Protein AF-A0A0F9QEA1-F1 (afdb_monomer_lite)

Sequence (66 aa):
MSDEIDYQAWALELCTLLDAVEQEIQWSSDDDSLNRARKLVRGRFEIAEKHGVAVVLREPGSGKVH

pLDDT: mean 75.27, std 11.62, range [39.44, 88.56]

Foldseek 3Di:
DPLDFPVVQLVVVVVVLVVVLCVLPVPDPDPVSVVVSVVSVVCNCVSCVVRVHHDDDDDPPPDPDD

Structure (mmCIF, N/CA/C/O backbone):
data_AF-A0A0F9QEA1-F1
#
_entry.id   AF-A0A0F9QEA1-F1
#
loop_
_atom_site.group_PDB
_atom_site.id
_atom_site.type_symbol
_atom_site.label_atom_id
_atom_site.label_alt_id
_atom_site.label_comp_id
_atom_site.label_asym_id
_atom_site.label_entity_id
_atom_site.label_seq_id
_atom_site.pdbx_PDB_ins_code
_atom_site.Cartn_x
_atom_site.Cartn_y
_atom_site.Cartn_z
_atom_site.occupancy
_atom_site.B_iso_or_equiv
_atom_site.auth_seq_id
_atom_site.auth_comp_id
_atom_site.auth_asym_id
_atom_site.auth_atom_id
_atom_site.pdbx_PDB_model_num
ATOM 1 N N . MET A 1 1 ? -14.365 -4.952 23.524 1.00 43.31 1 MET A N 1
ATOM 2 C CA . MET A 1 1 ? -14.517 -3.909 22.495 1.00 43.31 1 MET A CA 1
ATOM 3 C C . MET A 1 1 ? -14.628 -4.670 21.194 1.00 43.31 1 MET A C 1
ATOM 5 O O . MET A 1 1 ? -13.763 -5.499 20.956 1.00 43.31 1 MET A O 1
ATOM 9 N N . SER A 1 2 ? -15.741 -4.556 20.470 1.00 51.31 2 SER A N 1
ATOM 10 C CA . SER A 1 2 ? -15.788 -5.113 19.117 1.00 51.31 2 SER A CA 1
ATOM 11 C C . SER A 1 2 ? -14.945 -4.182 18.266 1.00 51.31 2 SER A C 1
ATOM 13 O O . SER A 1 2 ? -15.338 -3.032 18.088 1.00 51.31 2 SER A O 1
ATOM 15 N N . ASP A 1 3 ? -13.771 -4.638 17.840 1.00 63.78 3 ASP A N 1
ATOM 16 C CA . ASP A 1 3 ? -12.970 -3.942 16.837 1.00 63.78 3 ASP A CA 1
ATOM 17 C C . ASP A 1 3 ? -13.736 -4.035 15.513 1.00 63.78 3 ASP A C 1
ATOM 19 O O . ASP A 1 3 ? -13.607 -4.988 14.745 1.00 63.78 3 ASP A O 1
ATOM 23 N N . GLU A 1 4 ? -14.675 -3.108 15.328 1.00 79.94 4 GLU A N 1
ATOM 24 C CA . GLU A 1 4 ? -15.464 -2.996 14.112 1.00 79.94 4 GLU A CA 1
ATOM 25 C C . GLU A 1 4 ? -14.537 -2.549 12.981 1.00 79.94 4 GLU A C 1
ATOM 27 O O . GLU A 1 4 ? -13.854 -1.530 13.077 1.00 79.94 4 GLU A O 1
ATOM 32 N N . ILE A 1 5 ? -14.478 -3.359 11.929 1.00 79.06 5 ILE A N 1
ATOM 33 C CA . ILE A 1 5 ? -13.595 -3.129 10.789 1.00 79.06 5 ILE A CA 1
ATOM 34 C C . ILE A 1 5 ? -14.117 -1.928 10.001 1.00 79.06 5 ILE A C 1
ATOM 36 O O . ILE A 1 5 ? -15.255 -1.940 9.525 1.00 79.06 5 ILE A O 1
ATOM 40 N N . ASP A 1 6 ? -13.273 -0.914 9.807 1.00 84.06 6 ASP A N 1
ATOM 41 C CA . ASP A 1 6 ? -13.564 0.196 8.901 1.00 84.06 6 ASP A CA 1
ATOM 42 C C . ASP A 1 6 ? -13.362 -0.256 7.448 1.00 84.06 6 ASP A C 1
ATOM 44 O O . ASP A 1 6 ? -12.296 -0.117 6.841 1.00 84.06 6 ASP A O 1
ATOM 48 N N . TYR A 1 7 ? -14.423 -0.829 6.879 1.00 79.94 7 TYR A N 1
ATOM 49 C CA . TYR A 1 7 ? -14.425 -1.319 5.503 1.00 79.94 7 TYR A CA 1
ATOM 50 C C . TYR A 1 7 ? -14.164 -0.215 4.469 1.00 79.94 7 TYR A C 1
ATOM 52 O O . TYR A 1 7 ? -13.658 -0.517 3.387 1.00 79.94 7 TYR A O 1
ATOM 60 N N . GLN A 1 8 ? -14.489 1.047 4.773 1.00 84.12 8 GLN A N 1
ATOM 61 C CA . GLN A 1 8 ? -14.255 2.161 3.857 1.00 84.12 8 GLN A CA 1
ATOM 62 C C . GLN A 1 8 ? -12.765 2.508 3.799 1.00 84.12 8 GLN A C 1
ATOM 64 O O . GLN A 1 8 ? -12.209 2.628 2.704 1.00 84.12 8 GLN A O 1
ATOM 69 N N . ALA A 1 9 ? -12.112 2.630 4.956 1.00 84.56 9 ALA A N 1
ATOM 70 C CA . ALA A 1 9 ? -10.674 2.872 5.030 1.00 84.56 9 ALA A CA 1
ATOM 71 C C . ALA A 1 9 ? -9.877 1.705 4.426 1.00 84.56 9 ALA A C 1
ATOM 73 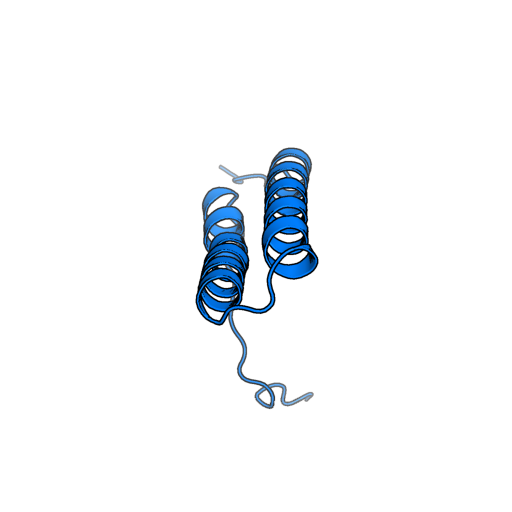O O . ALA A 1 9 ? -8.958 1.925 3.633 1.00 84.56 9 ALA A O 1
ATOM 74 N N . TRP A 1 10 ? -10.286 0.467 4.720 1.00 83.56 10 TRP A N 1
ATOM 75 C CA . TRP A 1 10 ? -9.688 -0.730 4.136 1.00 83.56 10 TRP A CA 1
ATOM 76 C C . TRP A 1 10 ? -9.782 -0.744 2.603 1.00 83.56 10 TRP A C 1
ATOM 78 O O . TRP A 1 10 ? -8.777 -0.968 1.924 1.00 83.56 10 TRP A O 1
ATOM 88 N N . ALA A 1 11 ? -10.964 -0.459 2.044 1.00 80.00 11 ALA A N 1
ATOM 89 C CA . ALA A 1 11 ? -11.167 -0.429 0.597 1.00 80.00 11 ALA A CA 1
ATOM 90 C C . ALA A 1 11 ? -10.329 0.662 -0.088 1.00 80.00 11 ALA A C 1
ATOM 92 O O . ALA A 1 11 ? -9.754 0.414 -1.147 1.00 80.00 11 ALA A O 1
ATOM 93 N N . LEU A 1 12 ? -10.215 1.848 0.520 1.00 88.06 12 LEU A N 1
ATOM 94 C CA . LEU A 1 12 ? -9.429 2.957 -0.028 1.00 88.06 12 LEU A CA 1
ATOM 95 C C . LEU A 1 12 ? -7.931 2.615 -0.104 1.00 88.06 12 LEU A C 1
ATOM 97 O O . LEU A 1 12 ? -7.290 2.839 -1.135 1.00 88.06 12 LEU A O 1
ATOM 101 N N . GLU A 1 13 ? -7.376 2.045 0.970 1.00 88.56 13 GLU A N 1
ATOM 102 C CA . GLU A 1 13 ? -5.975 1.613 1.006 1.00 88.56 13 GLU A CA 1
ATOM 103 C C . GLU A 1 13 ? -5.711 0.477 0.006 1.00 88.56 13 GLU A C 1
ATOM 105 O O . GLU A 1 13 ? -4.691 0.488 -0.687 1.00 88.56 13 GLU A O 1
ATOM 110 N N . LEU A 1 14 ? -6.651 -0.467 -0.135 1.00 85.94 14 LEU A N 1
ATOM 111 C CA . LEU A 1 14 ? -6.534 -1.561 -1.097 1.00 85.94 14 LEU A CA 1
ATOM 112 C C . LEU A 1 14 ? -6.570 -1.064 -2.551 1.00 85.94 14 LEU A C 1
ATOM 114 O O . LEU A 1 14 ? -5.739 -1.491 -3.349 1.00 85.94 14 LEU A O 1
ATOM 118 N N . CYS A 1 15 ? -7.486 -0.156 -2.899 1.00 82.38 15 CYS A N 1
ATOM 119 C CA . CYS A 1 15 ? -7.549 0.434 -4.240 1.00 82.38 15 CYS A CA 1
ATOM 120 C C . CYS A 1 15 ? -6.267 1.205 -4.578 1.00 82.3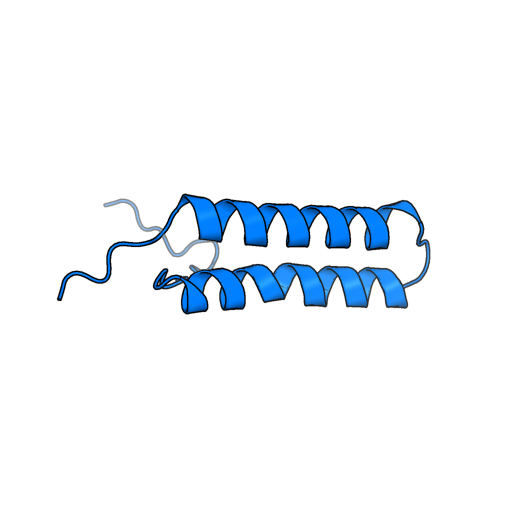8 15 CYS A C 1
ATOM 122 O O . CYS A 1 15 ? -5.700 1.004 -5.646 1.00 82.38 15 CYS A O 1
ATOM 124 N N . THR A 1 16 ? -5.746 1.991 -3.631 1.00 87.69 16 THR A N 1
ATOM 125 C CA . THR A 1 16 ? -4.481 2.728 -3.807 1.00 87.69 16 THR A CA 1
ATOM 126 C C . THR A 1 16 ? -3.312 1.781 -4.103 1.00 87.69 16 THR A C 1
ATOM 128 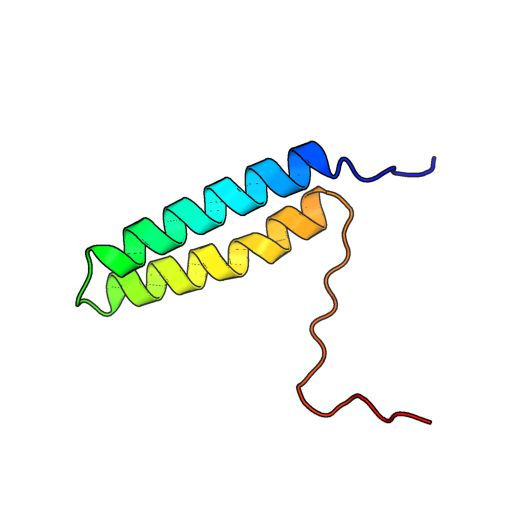O O . THR A 1 16 ? -2.456 2.067 -4.941 1.00 87.69 16 THR A O 1
ATOM 131 N N . LEU A 1 17 ? -3.276 0.625 -3.432 1.00 86.62 17 LEU A N 1
ATOM 132 C CA . LEU A 1 17 ? -2.266 -0.401 -3.673 1.00 86.62 17 LEU A CA 1
ATOM 133 C C . LEU A 1 17 ? -2.406 -1.041 -5.063 1.00 86.62 17 LEU A C 1
ATOM 135 O O . LEU A 1 17 ? -1.395 -1.314 -5.709 1.00 86.62 17 LEU A O 1
ATOM 139 N N . LEU A 1 18 ? -3.636 -1.293 -5.520 1.00 82.75 18 LEU A N 1
ATOM 140 C CA . LEU A 1 18 ? -3.901 -1.856 -6.846 1.00 82.75 18 LEU A CA 1
ATOM 141 C C . LEU A 1 18 ? -3.488 -0.893 -7.965 1.00 82.75 18 LEU A C 1
ATOM 143 O O . LEU A 1 18 ? -2.835 -1.338 -8.907 1.00 82.75 18 LEU A O 1
ATOM 147 N N . ASP A 1 19 ? -3.759 0.405 -7.816 1.00 83.94 19 ASP A N 1
ATOM 148 C CA . ASP A 1 19 ? -3.323 1.434 -8.770 1.00 83.94 19 ASP A CA 1
ATOM 149 C C . ASP A 1 19 ? -1.788 1.483 -8.877 1.00 83.94 19 ASP A C 1
ATOM 151 O O . ASP A 1 19 ? -1.230 1.577 -9.971 1.00 83.94 19 ASP A O 1
ATOM 155 N N . ALA A 1 20 ? -1.077 1.355 -7.750 1.00 83.56 20 ALA A N 1
ATOM 156 C CA . ALA A 1 20 ? 0.386 1.295 -7.740 1.00 83.56 20 ALA A CA 1
ATOM 157 C C . ALA A 1 20 ? 0.925 0.030 -8.435 1.00 83.56 20 ALA A C 1
ATOM 159 O O . ALA A 1 20 ? 1.924 0.088 -9.152 1.00 83.56 20 ALA A O 1
ATOM 160 N N . VAL A 1 21 ? 0.262 -1.119 -8.251 1.00 84.31 21 VAL A N 1
ATOM 161 C CA . VAL A 1 21 ? 0.602 -2.365 -8.959 1.00 84.31 21 VAL A CA 1
ATOM 162 C C . VAL A 1 21 ? 0.376 -2.214 -10.464 1.00 84.31 21 VAL A C 1
ATOM 164 O O . VAL A 1 21 ? 1.234 -2.628 -11.242 1.00 84.31 21 VAL A O 1
ATOM 167 N N . GLU A 1 22 ? -0.746 -1.624 -10.879 1.00 79.12 22 GLU A N 1
ATOM 168 C CA . GLU A 1 22 ? -1.052 -1.383 -12.292 1.00 79.12 22 GLU A CA 1
ATOM 169 C C . GLU A 1 22 ? -0.002 -0.473 -12.940 1.00 79.12 22 GLU A C 1
ATOM 171 O O . GLU A 1 22 ? 0.522 -0.809 -14.002 1.00 79.12 22 GLU A O 1
ATOM 176 N N . GLN A 1 23 ? 0.396 0.609 -12.266 1.00 80.88 23 GLN A N 1
ATOM 177 C CA . GLN A 1 23 ? 1.449 1.509 -12.746 1.00 80.88 23 GLN A CA 1
ATOM 178 C C . GLN A 1 23 ? 2.811 0.811 -12.882 1.00 80.88 23 GLN A C 1
ATOM 180 O O . GLN A 1 23 ? 3.510 1.022 -13.871 1.00 80.88 23 GLN A O 1
ATOM 185 N N . GLU A 1 24 ? 3.195 -0.054 -11.941 1.00 80.00 24 GLU A N 1
ATOM 186 C CA . GLU A 1 24 ? 4.465 -0.788 -12.037 1.00 80.00 24 GLU A CA 1
ATOM 187 C C . GLU A 1 24 ? 4.462 -1.842 -13.160 1.00 80.00 24 GLU A C 1
ATOM 189 O O . GLU A 1 24 ? 5.508 -2.114 -13.746 1.00 80.00 24 GLU A O 1
ATOM 194 N N . ILE A 1 25 ? 3.303 -2.428 -13.487 1.00 76.75 25 ILE A N 1
ATOM 195 C CA . ILE A 1 25 ? 3.178 -3.454 -14.539 1.00 76.75 25 ILE A CA 1
ATOM 196 C C . ILE A 1 25 ? 3.012 -2.828 -15.932 1.00 76.75 25 ILE A C 1
ATOM 198 O O . ILE A 1 25 ? 3.566 -3.341 -16.901 1.00 76.75 25 ILE A O 1
ATOM 202 N N . GLN A 1 26 ? 2.260 -1.731 -16.059 1.00 74.06 26 GLN A N 1
ATOM 203 C CA . GLN A 1 26 ? 1.894 -1.146 -17.355 1.00 74.06 26 GLN A CA 1
ATOM 204 C C . GLN A 1 26 ? 3.089 -0.541 -18.110 1.00 74.06 26 GLN A C 1
ATOM 206 O O . GLN A 1 26 ? 3.071 -0.479 -19.339 1.00 74.06 26 GLN A O 1
ATOM 211 N N . TRP A 1 27 ? 4.131 -0.117 -17.392 1.00 65.12 27 TRP A N 1
ATOM 212 C CA . TRP A 1 27 ? 5.254 0.635 -17.963 1.00 65.12 27 TRP A CA 1
ATOM 213 C C . TRP A 1 27 ? 6.572 -0.141 -17.997 1.00 65.12 27 TRP A C 1
ATOM 215 O O . TRP A 1 27 ? 7.575 0.382 -18.482 1.00 65.12 27 TRP A O 1
ATOM 225 N N . SER A 1 28 ? 6.583 -1.386 -17.520 1.00 59.84 28 SER A N 1
ATOM 226 C CA . SER A 1 28 ? 7.807 -2.165 -17.387 1.00 59.84 28 SER A CA 1
ATOM 227 C C . SER A 1 28 ? 7.820 -3.433 -18.231 1.00 59.84 28 SER A C 1
ATOM 229 O O . SER A 1 28 ? 6.892 -4.236 -18.238 1.00 59.84 28 SER A O 1
ATOM 231 N N . SER A 1 29 ? 8.953 -3.630 -18.903 1.00 66.38 29 SER A N 1
ATOM 232 C CA . SER A 1 29 ? 9.364 -4.901 -19.509 1.00 66.38 29 SER A CA 1
ATOM 233 C C . SER A 1 29 ? 10.542 -5.542 -18.759 1.00 66.38 29 SER A C 1
ATOM 235 O O . SER A 1 29 ? 11.175 -6.452 -19.290 1.00 66.38 29 SER A O 1
ATOM 237 N N . ASP A 1 30 ? 10.880 -5.037 -17.568 1.00 74.94 30 ASP A N 1
ATOM 238 C CA . ASP A 1 30 ? 12.038 -5.456 -16.782 1.00 74.94 30 ASP A CA 1
ATOM 239 C C . ASP A 1 30 ? 11.650 -6.282 -15.542 1.00 74.94 30 ASP A C 1
ATOM 241 O O . ASP A 1 30 ? 10.621 -6.083 -14.888 1.00 74.94 30 ASP A O 1
ATOM 245 N N . ASP A 1 31 ? 12.509 -7.245 -15.206 1.00 73.44 31 ASP A N 1
ATOM 246 C CA . ASP A 1 31 ? 12.310 -8.139 -14.059 1.00 73.44 31 ASP A CA 1
ATOM 247 C C . ASP A 1 31 ? 12.221 -7.373 -12.727 1.00 73.44 31 ASP A C 1
ATOM 249 O O . ASP A 1 31 ? 11.581 -7.829 -11.772 1.00 73.44 31 ASP A O 1
ATOM 253 N N . ASP A 1 32 ? 12.820 -6.183 -12.661 1.00 77.75 32 ASP A N 1
ATOM 254 C CA . ASP A 1 32 ? 12.824 -5.338 -11.472 1.00 77.75 32 ASP A CA 1
ATOM 255 C C . ASP A 1 32 ? 11.446 -4.759 -11.155 1.00 77.75 32 ASP A C 1
ATOM 257 O O . ASP A 1 32 ? 11.038 -4.780 -9.989 1.00 77.75 32 ASP A O 1
ATOM 261 N N . SER A 1 33 ? 10.681 -4.302 -12.148 1.00 77.62 33 SER A N 1
ATOM 262 C CA . SER A 1 33 ? 9.331 -3.794 -11.870 1.00 77.62 33 SER A CA 1
ATOM 263 C C . SER A 1 33 ? 8.338 -4.924 -11.623 1.00 77.62 33 SER A C 1
ATOM 265 O O . SER A 1 33 ? 7.482 -4.796 -10.750 1.00 77.62 33 SER A O 1
ATOM 267 N N . LEU A 1 34 ? 8.513 -6.091 -12.260 1.00 75.88 34 LEU A N 1
ATOM 268 C CA . LEU A 1 34 ? 7.763 -7.297 -11.886 1.00 75.88 34 LEU A CA 1
ATOM 269 C C . LEU A 1 34 ? 8.028 -7.698 -10.425 1.00 75.88 34 LEU A C 1
ATOM 271 O O . LEU A 1 34 ? 7.114 -8.123 -9.712 1.00 75.88 34 LEU A O 1
ATOM 275 N N . ASN A 1 35 ? 9.263 -7.547 -9.941 1.00 80.44 35 ASN A N 1
ATOM 276 C CA . ASN A 1 35 ? 9.596 -7.766 -8.535 1.00 80.44 35 ASN A CA 1
ATOM 277 C C . ASN A 1 35 ? 8.985 -6.706 -7.607 1.00 80.44 35 ASN A C 1
ATOM 279 O O . ASN A 1 35 ? 8.518 -7.060 -6.520 1.00 80.44 35 ASN A O 1
ATOM 283 N N . ARG A 1 36 ? 8.938 -5.430 -8.013 1.00 80.75 36 ARG A N 1
ATOM 284 C CA . ARG A 1 36 ? 8.250 -4.372 -7.250 1.00 80.75 36 ARG A CA 1
ATOM 285 C C . ARG A 1 36 ? 6.742 -4.612 -7.184 1.00 80.75 36 ARG A C 1
ATOM 287 O O . ARG A 1 36 ? 6.193 -4.604 -6.085 1.00 80.75 36 ARG A O 1
ATOM 294 N N . ALA A 1 37 ? 6.106 -4.974 -8.296 1.00 79.69 37 ALA A N 1
ATOM 295 C CA . ALA A 1 37 ? 4.699 -5.363 -8.335 1.00 79.69 37 ALA A CA 1
ATOM 296 C C . ALA A 1 37 ? 4.408 -6.552 -7.401 1.00 79.69 37 ALA A C 1
ATOM 298 O O . ALA A 1 37 ? 3.470 -6.502 -6.608 1.00 79.69 37 ALA A O 1
ATOM 299 N N . ARG A 1 38 ? 5.253 -7.597 -7.392 1.00 77.31 38 ARG A N 1
ATOM 300 C CA . ARG A 1 38 ? 5.116 -8.718 -6.438 1.00 77.31 38 ARG A CA 1
ATOM 301 C C . ARG A 1 38 ? 5.206 -8.276 -4.975 1.00 77.31 38 ARG A C 1
ATOM 303 O O . ARG A 1 38 ? 4.493 -8.836 -4.143 1.00 77.31 38 ARG A O 1
ATOM 310 N N . LYS A 1 39 ? 6.073 -7.310 -4.645 1.00 81.62 39 LYS A N 1
ATOM 311 C CA . LYS A 1 39 ? 6.172 -6.748 -3.286 1.00 81.62 39 LYS A CA 1
ATOM 312 C C . LYS A 1 39 ? 4.913 -5.963 -2.921 1.00 81.62 39 LYS A C 1
ATOM 314 O O . LYS A 1 39 ? 4.355 -6.210 -1.859 1.00 81.62 39 LYS A O 1
ATOM 319 N N . LEU A 1 40 ? 4.421 -5.110 -3.819 1.00 81.62 40 LEU A N 1
ATOM 320 C CA . LEU A 1 40 ? 3.176 -4.362 -3.621 1.00 81.62 40 LEU A CA 1
ATOM 321 C C . LEU A 1 40 ? 1.983 -5.306 -3.423 1.00 81.62 40 LEU A C 1
ATOM 323 O O . LEU A 1 40 ? 1.232 -5.165 -2.468 1.00 81.62 40 LEU A O 1
ATOM 327 N N . VAL A 1 41 ? 1.874 -6.364 -4.227 1.00 80.19 41 VAL A N 1
ATOM 328 C CA . VAL A 1 41 ? 0.826 -7.385 -4.076 1.00 80.19 41 VAL A CA 1
ATOM 329 C C . VAL A 1 41 ? 0.847 -8.051 -2.693 1.00 80.19 41 VAL A C 1
ATOM 331 O O . VAL A 1 41 ? -0.213 -8.417 -2.186 1.00 80.19 41 VAL A O 1
AT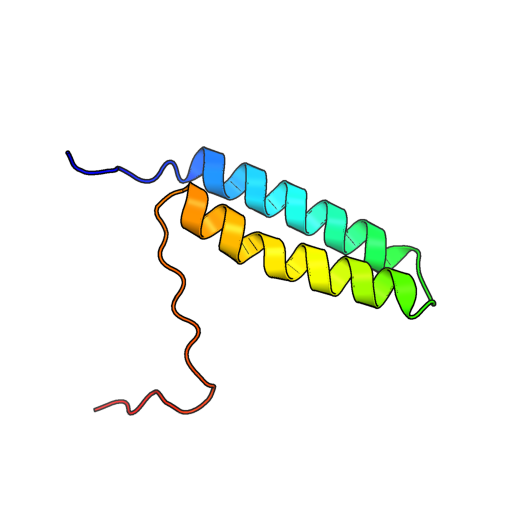OM 334 N N . ARG A 1 42 ? 2.018 -8.205 -2.060 1.00 80.44 42 ARG A N 1
ATOM 335 C CA . ARG A 1 42 ? 2.115 -8.715 -0.680 1.00 80.44 42 ARG A CA 1
ATOM 336 C C . ARG A 1 42 ? 1.637 -7.698 0.360 1.00 80.44 42 ARG A C 1
ATOM 338 O O . ARG A 1 42 ? 1.041 -8.118 1.347 1.00 80.44 42 ARG A O 1
ATOM 345 N N . GLY A 1 43 ? 1.785 -6.399 0.097 1.00 81.81 43 GLY A N 1
ATOM 346 C CA . GLY A 1 43 ? 1.304 -5.318 0.967 1.00 81.81 43 GLY A CA 1
ATOM 347 C C . GLY A 1 43 ? -0.203 -5.363 1.255 1.00 81.81 43 GLY A C 1
ATOM 348 O O . GLY A 1 43 ? -0.647 -4.877 2.290 1.00 81.81 43 GLY A O 1
ATOM 349 N N . ARG A 1 44 ? -1.012 -6.034 0.420 1.00 80.56 44 ARG A N 1
ATOM 350 C CA . ARG A 1 44 ? -2.456 -6.205 0.679 1.00 80.56 44 ARG A CA 1
ATOM 351 C C . ARG A 1 44 ? -2.744 -6.963 1.978 1.00 80.56 44 ARG A C 1
ATOM 353 O O . ARG A 1 44 ? -3.792 -6.761 2.582 1.00 80.56 44 ARG A O 1
ATOM 360 N N . PHE A 1 45 ? -1.843 -7.867 2.369 1.00 82.81 45 PHE A N 1
ATOM 361 C CA . PHE A 1 45 ? -1.977 -8.652 3.593 1.00 82.81 45 PHE A CA 1
ATOM 362 C C . PHE A 1 45 ? -1.667 -7.794 4.819 1.00 82.81 45 PHE A C 1
ATOM 364 O O . PHE A 1 45 ? -2.396 -7.862 5.799 1.00 82.81 45 PHE A O 1
ATOM 371 N N . GLU A 1 46 ? -0.672 -6.913 4.716 1.00 85.25 46 GLU A N 1
ATOM 372 C CA . GLU A 1 46 ? -0.330 -5.935 5.756 1.00 85.25 46 GLU A CA 1
ATOM 373 C C . GLU A 1 46 ? -1.472 -4.926 5.966 1.00 85.25 46 GLU A C 1
ATOM 375 O O . GLU A 1 46 ? -1.834 -4.621 7.100 1.00 85.25 46 GLU A O 1
ATOM 380 N N . ILE A 1 47 ? -2.097 -4.456 4.877 1.00 85.38 47 ILE A N 1
ATOM 381 C CA . ILE A 1 47 ? -3.291 -3.596 4.936 1.00 85.38 47 ILE A CA 1
ATOM 382 C C . ILE A 1 47 ? -4.449 -4.337 5.618 1.00 85.38 47 ILE A C 1
ATOM 384 O O . ILE A 1 47 ? -5.115 -3.776 6.483 1.00 85.38 47 ILE A O 1
ATOM 388 N N . ALA A 1 48 ? -4.692 -5.599 5.259 1.00 81.50 48 ALA A N 1
ATOM 389 C CA . ALA A 1 48 ? -5.736 -6.399 5.890 1.00 81.50 48 ALA A CA 1
ATOM 390 C C . ALA A 1 48 ? -5.497 -6.555 7.406 1.00 81.50 48 ALA A C 1
ATOM 392 O O . ALA A 1 48 ? -6.396 -6.265 8.194 1.00 81.50 48 ALA A O 1
ATOM 393 N N . GLU A 1 49 ? -4.279 -6.908 7.825 1.00 83.94 49 GLU A N 1
ATOM 394 C CA . GLU A 1 49 ? -3.917 -7.037 9.243 1.00 83.94 49 GLU A CA 1
ATOM 395 C C . GLU A 1 49 ? -4.068 -5.717 10.013 1.00 83.94 49 GLU A C 1
ATOM 397 O O . GLU A 1 49 ? -4.630 -5.708 11.110 1.00 83.94 49 GLU A O 1
ATOM 402 N N . LYS A 1 50 ? -3.641 -4.590 9.423 1.00 85.12 50 LYS A N 1
ATOM 403 C CA . LYS A 1 50 ? -3.802 -3.243 9.999 1.00 85.12 50 LYS A CA 1
ATOM 404 C C . LYS A 1 50 ? -5.266 -2.898 10.288 1.00 85.12 50 LYS A C 1
ATOM 406 O O . LYS A 1 50 ? -5.542 -2.206 11.265 1.00 85.12 50 LYS A O 1
ATOM 411 N N . HIS A 1 51 ? -6.186 -3.380 9.456 1.00 84.31 51 HIS A N 1
ATOM 412 C CA . HIS A 1 51 ? -7.630 -3.160 9.591 1.00 84.31 51 HIS A CA 1
ATOM 413 C C . HIS A 1 51 ? -8.343 -4.275 10.374 1.00 84.31 51 HIS A C 1
ATOM 415 O O . HIS A 1 51 ? -9.567 -4.364 10.352 1.00 84.31 51 HIS A O 1
ATOM 421 N N . GLY A 1 52 ? -7.602 -5.140 11.076 1.00 79.31 52 GLY A N 1
ATOM 422 C CA . GLY A 1 52 ? -8.179 -6.205 11.904 1.00 79.31 52 GLY A CA 1
ATOM 423 C C . GLY A 1 52 ? -8.694 -7.412 11.112 1.00 79.31 52 GLY A C 1
ATOM 424 O O . GLY A 1 52 ? -9.366 -8.280 11.670 1.00 79.31 52 GLY A O 1
ATOM 425 N N . VAL A 1 53 ? -8.372 -7.507 9.818 1.00 79.88 53 VAL A N 1
ATOM 426 C CA . VAL A 1 53 ? -8.719 -8.645 8.963 1.00 79.88 53 VAL A CA 1
ATOM 427 C C . VAL A 1 53 ? -7.591 -9.676 9.016 1.00 79.88 53 VAL A C 1
ATOM 429 O O . VAL A 1 53 ? -6.517 -9.486 8.447 1.00 79.88 53 VAL A O 1
ATOM 432 N N . ALA A 1 54 ? -7.845 -10.819 9.654 1.00 76.75 54 ALA A N 1
ATOM 433 C CA . ALA A 1 54 ? -6.919 -11.947 9.616 1.00 76.75 54 ALA A CA 1
ATOM 434 C C . ALA A 1 54 ? -6.944 -12.617 8.233 1.00 76.75 54 ALA A C 1
ATOM 436 O O . ALA A 1 54 ? -7.971 -13.159 7.813 1.00 76.75 54 ALA A O 1
ATOM 437 N N . VAL A 1 55 ? -5.808 -12.629 7.529 1.00 73.25 55 VAL A N 1
ATOM 438 C CA . VAL A 1 55 ? -5.710 -13.301 6.229 1.00 73.25 55 VAL A CA 1
ATOM 439 C C . VAL A 1 55 ? -5.158 -14.710 6.391 1.00 73.25 55 VAL A C 1
ATOM 441 O O . VAL A 1 55 ? -3.983 -14.918 6.673 1.00 73.25 55 VAL A O 1
ATOM 444 N N . VAL A 1 56 ? -6.013 -15.704 6.159 1.00 74.88 56 VAL A N 1
ATOM 445 C CA . VAL A 1 56 ? -5.606 -17.111 6.143 1.00 74.88 56 VAL A CA 1
ATOM 446 C C . VAL A 1 56 ? -5.285 -17.519 4.710 1.00 74.88 56 VAL A C 1
ATOM 448 O O . VAL A 1 56 ? -6.185 -17.715 3.891 1.00 74.88 56 VAL A O 1
ATOM 451 N N . LEU A 1 57 ? -3.997 -17.679 4.403 1.00 67.75 57 LEU A N 1
ATOM 452 C CA . LEU A 1 57 ? -3.559 -18.303 3.157 1.00 67.75 57 LEU A CA 1
ATOM 453 C C . LEU A 1 57 ? -3.895 -19.796 3.213 1.00 67.75 57 LEU A C 1
ATOM 455 O O . LEU A 1 57 ? -3.231 -20.567 3.902 1.00 67.75 57 LEU A O 1
ATOM 459 N N . ARG A 1 58 ? -4.947 -20.211 2.505 1.00 68.06 58 ARG A N 1
ATOM 460 C CA . ARG A 1 58 ? -5.232 -21.635 2.305 1.00 68.06 58 ARG A CA 1
ATOM 461 C C . ARG A 1 58 ? -4.449 -22.133 1.101 1.00 68.06 58 ARG A C 1
ATOM 463 O O . ARG A 1 58 ? -4.512 -21.529 0.031 1.00 68.06 58 ARG A O 1
ATOM 470 N N . GLU A 1 59 ? -3.737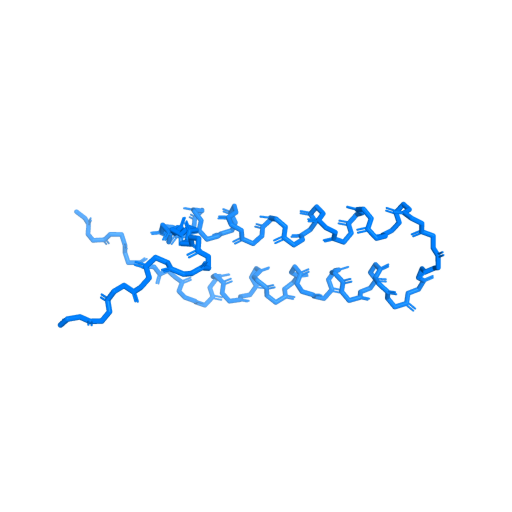 -23.241 1.272 1.00 59.97 59 GLU A N 1
ATOM 471 C CA . GLU A 1 59 ? -3.106 -23.923 0.147 1.00 59.97 59 GLU A CA 1
ATOM 472 C C . GLU A 1 59 ? -4.177 -24.366 -0.863 1.00 59.97 59 GLU A C 1
ATOM 474 O O . GLU A 1 59 ? -5.235 -24.875 -0.460 1.00 59.97 59 GLU A O 1
ATOM 479 N N . PRO A 1 60 ? -3.937 -24.184 -2.174 1.00 52.84 60 PRO A N 1
ATOM 480 C CA . PRO A 1 60 ? -4.855 -24.668 -3.192 1.00 52.84 60 PRO A CA 1
ATOM 481 C C . PRO A 1 60 ? -4.981 -26.195 -3.075 1.00 52.84 60 PRO A C 1
ATOM 483 O O . PRO A 1 60 ? -4.027 -26.925 -3.322 1.00 52.84 60 PRO A O 1
ATOM 486 N N . GLY A 1 61 ? -6.163 -26.667 -2.662 1.00 60.28 61 GLY A N 1
ATOM 487 C CA . GLY A 1 61 ? -6.480 -28.093 -2.498 1.00 60.28 61 GLY A CA 1
ATOM 488 C C . GLY A 1 61 ? -6.864 -28.546 -1.083 1.00 60.28 61 GLY A C 1
ATOM 489 O O . GLY A 1 61 ? -7.329 -29.672 -0.935 1.00 60.28 61 GLY A O 1
ATOM 490 N N . SER A 1 62 ? -6.752 -27.702 -0.047 1.00 59.41 62 SER A N 1
ATOM 491 C CA . SER A 1 62 ? -7.106 -28.115 1.331 1.00 59.41 62 SER A CA 1
ATOM 492 C C . SER A 1 62 ? -8.609 -28.053 1.663 1.00 59.41 62 SER A C 1
ATOM 494 O O . SER A 1 62 ? -9.036 -28.444 2.751 1.00 59.41 62 SER A O 1
ATOM 496 N N . GLY A 1 63 ? -9.443 -27.612 0.716 1.00 53.16 63 GLY A N 1
ATOM 497 C CA . GLY A 1 63 ? -10.897 -27.629 0.847 1.00 53.16 63 GLY A CA 1
ATOM 498 C C . GLY A 1 63 ? -11.473 -29.031 0.657 1.00 53.16 63 GLY A C 1
ATOM 499 O O . GLY A 1 63 ? -11.993 -29.338 -0.412 1.00 53.16 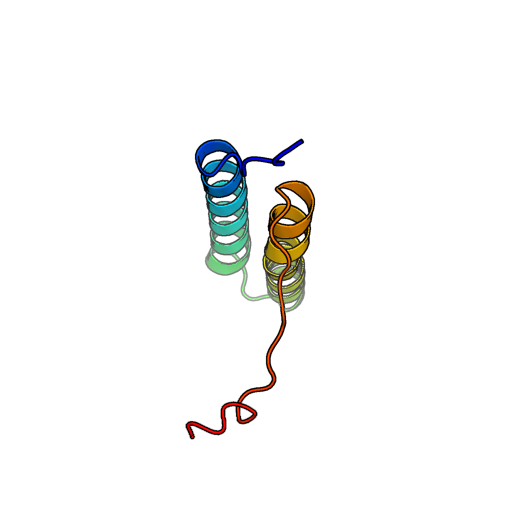63 GLY A O 1
ATOM 500 N N . LYS A 1 64 ? -11.432 -29.881 1.690 1.00 49.53 64 LYS A N 1
ATOM 501 C CA . LYS A 1 64 ? -12.392 -30.990 1.777 1.00 49.53 64 LYS A CA 1
ATOM 502 C C . LYS A 1 64 ? -13.770 -30.391 2.045 1.00 49.53 64 LYS A C 1
ATOM 504 O O . LYS A 1 64 ? -14.031 -29.906 3.140 1.00 49.53 64 LYS A O 1
ATOM 509 N N . VAL A 1 65 ? -14.625 -30.415 1.030 1.00 51.22 65 VAL A N 1
ATOM 510 C CA . VAL A 1 65 ? -16.065 -30.220 1.202 1.00 51.22 65 VAL A CA 1
ATOM 511 C C . VAL A 1 65 ? -16.609 -31.528 1.786 1.00 51.22 65 VAL A C 1
ATOM 513 O O . VAL A 1 65 ? -16.603 -32.557 1.107 1.00 51.22 65 VAL A O 1
ATOM 516 N N . HIS A 1 66 ? -16.995 -31.502 3.059 1.00 39.44 66 HIS A N 1
ATOM 517 C CA . HIS A 1 66 ? -17.838 -32.513 3.697 1.00 39.44 66 HIS A CA 1
ATOM 518 C C . HIS A 1 66 ? -19.077 -31.822 4.245 1.00 39.44 66 HIS A C 1
ATOM 520 O O . HIS A 1 66 ? -18.907 -30.740 4.850 1.00 39.44 66 HIS A O 1
#

Radius of gyration: 15.31 Å; chains: 1; bounding box: 31×36×42 Å

Organism: NCBI:txid412755

Secondary structure (DSSP, 8-state):
------HHHHHHHHHHHHHHHHHHHHT--SHHHHHHHHHHHHHHHHHHHHTT-------TT-----